Protein AF-A0A8I0GUX7-F1 (afdb_monomer_lite)

pLDDT: mean 78.44, std 12.74, range [47.91, 92.12]

Sequence (63 aa):
MATLALSTSSGPVQVQAQPVTGKVAMYVGAAGRVYLSATEAEDAAAQLLSAAADLRSIQRVAA

Secondary structure (DSSP, 8-state):
--EEEEEETTEEEEEEEETTTTEEEEEEGGGEEEEE-HHHHHHHHHHHHHHHHHHHHHHHH--

Foldseek 3Di:
DDWDWDQDPQGIWIWDQDPVVQWIWIDDHPPGIDTHHPVRVVVVVVVVVVVVVVVVVVVVVVD

Structure (mmCIF, N/CA/C/O backbone):
data_AF-A0A8I0GUX7-F1
#
_entry.id   AF-A0A8I0GUX7-F1
#
loop_
_atom_site.group_PDB
_atom_site.id
_atom_site.type_symbol
_atom_site.label_atom_id
_atom_site.label_alt_id
_atom_site.label_comp_id
_atom_site.label_asym_id
_atom_site.label_entity_id
_atom_site.label_seq_id
_atom_site.pdbx_PDB_ins_code
_atom_site.Cartn_x
_atom_site.Cartn_y
_atom_site.Cartn_z
_atom_site.occupancy
_atom_site.B_iso_or_equiv
_atom_site.auth_seq_id
_atom_site.auth_comp_id
_atom_site.auth_asym_id
_atom_site.auth_atom_id
_atom_site.pdbx_PDB_model_num
ATOM 1 N N . MET A 1 1 ? -13.654 9.135 0.508 1.00 49.88 1 MET A N 1
ATOM 2 C CA . MET A 1 1 ? -12.612 8.117 0.768 1.00 49.88 1 MET A CA 1
ATOM 3 C C . MET A 1 1 ? -11.721 8.015 -0.453 1.00 49.88 1 MET A C 1
ATOM 5 O O . MET A 1 1 ? -12.253 7.790 -1.531 1.00 49.88 1 MET A O 1
ATOM 9 N N . ALA A 1 2 ? -10.411 8.194 -0.300 1.00 47.91 2 ALA A N 1
ATOM 10 C CA . ALA A 1 2 ? -9.455 7.948 -1.377 1.00 47.91 2 ALA A CA 1
ATOM 11 C C . ALA A 1 2 ? -9.061 6.462 -1.380 1.00 47.91 2 ALA A C 1
ATOM 13 O O . ALA A 1 2 ? -8.837 5.887 -0.315 1.00 47.91 2 ALA A O 1
ATOM 14 N N . THR A 1 3 ? -9.017 5.850 -2.562 1.00 55.09 3 THR A N 1
ATOM 15 C CA . THR A 1 3 ? -8.527 4.481 -2.773 1.00 55.09 3 THR A CA 1
ATOM 16 C C . THR A 1 3 ? -7.416 4.554 -3.811 1.00 55.09 3 THR A C 1
ATOM 18 O O . THR A 1 3 ? -7.633 5.123 -4.880 1.00 55.09 3 THR A O 1
ATOM 21 N N . LEU A 1 4 ? -6.235 4.019 -3.503 1.00 62.06 4 LEU A N 1
ATOM 22 C CA . LEU A 1 4 ? -5.125 3.922 -4.456 1.00 62.06 4 LEU A CA 1
ATOM 23 C C . LEU A 1 4 ? -5.130 2.520 -5.068 1.00 62.06 4 LEU A C 1
ATOM 25 O O . LEU A 1 4 ? -5.082 1.539 -4.330 1.00 62.06 4 LEU A O 1
ATOM 29 N N . ALA A 1 5 ? -5.185 2.431 -6.398 1.00 59.72 5 ALA A N 1
ATOM 30 C CA . ALA A 1 5 ? -5.086 1.173 -7.130 1.00 59.72 5 ALA A CA 1
ATOM 31 C C . ALA A 1 5 ? -3.786 1.142 -7.948 1.00 59.72 5 ALA A C 1
ATOM 33 O O . ALA A 1 5 ? -3.564 2.011 -8.789 1.00 59.72 5 ALA A O 1
ATOM 34 N N . LEU A 1 6 ? -2.936 0.143 -7.711 1.00 65.38 6 LEU A N 1
ATOM 35 C CA . LEU A 1 6 ? -1.718 -0.115 -8.483 1.00 65.38 6 LEU A CA 1
ATOM 36 C C . LEU A 1 6 ? -1.906 -1.434 -9.237 1.00 65.38 6 LEU A C 1
ATOM 38 O O . LEU A 1 6 ? -2.277 -2.438 -8.639 1.00 65.38 6 LEU A O 1
ATOM 42 N N . SER A 1 7 ? -1.661 -1.451 -10.545 1.00 58.06 7 SER A N 1
ATOM 43 C CA . SER A 1 7 ? -1.657 -2.702 -11.314 1.00 58.06 7 SER A CA 1
ATOM 44 C C . SER A 1 7 ? -0.241 -3.265 -11.326 1.00 58.06 7 SER A C 1
ATOM 46 O O . SER A 1 7 ? 0.654 -2.641 -11.893 1.00 58.06 7 SER A O 1
ATOM 48 N N . THR A 1 8 ? -0.022 -4.416 -10.692 1.00 63.31 8 THR A N 1
ATOM 49 C CA . THR A 1 8 ? 1.246 -5.153 -10.781 1.00 63.31 8 THR A CA 1
ATOM 50 C C . THR A 1 8 ? 1.091 -6.331 -11.741 1.00 63.31 8 THR A C 1
ATOM 52 O O . THR A 1 8 ? -0.023 -6.765 -12.042 1.00 63.31 8 THR A O 1
ATOM 55 N N . SER A 1 9 ? 2.207 -6.900 -12.205 1.00 58.19 9 SER A N 1
ATOM 56 C CA . SER A 1 9 ? 2.207 -8.130 -13.015 1.00 58.19 9 SER A CA 1
ATOM 57 C C . SER A 1 9 ? 1.583 -9.340 -12.297 1.00 58.19 9 SER A C 1
ATOM 59 O O . SER A 1 9 ? 1.267 -10.335 -12.942 1.00 58.19 9 SER A O 1
ATOM 61 N N . SER A 1 10 ? 1.385 -9.249 -10.977 1.00 58.19 10 SER A N 1
ATOM 62 C CA . SER A 1 10 ? 0.811 -10.277 -10.104 1.00 58.19 10 SER A CA 1
ATOM 63 C C . SER A 1 10 ? -0.631 -9.991 -9.647 1.00 58.19 10 SER A C 1
ATOM 65 O O . SER A 1 10 ? -1.222 -10.830 -8.966 1.00 58.19 10 SER A O 1
ATOM 67 N N . GLY A 1 11 ? -1.225 -8.851 -10.031 1.00 63.75 11 GLY A N 1
ATOM 68 C CA . GLY A 1 11 ? -2.624 -8.499 -9.754 1.00 63.75 11 GLY A CA 1
ATOM 69 C C . GLY A 1 11 ? -2.832 -7.051 -9.282 1.00 63.75 11 GLY A C 1
ATOM 70 O O 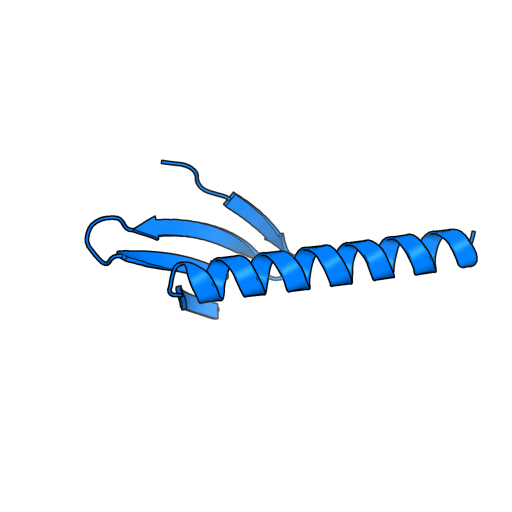. GLY A 1 11 ? -1.880 -6.289 -9.127 1.00 63.75 11 GLY A O 1
ATOM 71 N N . PRO A 1 12 ? -4.086 -6.624 -9.056 1.00 69.62 12 PRO A N 1
ATOM 72 C CA . PRO A 1 12 ? -4.363 -5.291 -8.536 1.00 69.62 12 PRO A CA 1
ATOM 73 C C . PRO A 1 12 ? -3.996 -5.201 -7.048 1.00 69.62 12 PRO A C 1
ATOM 75 O O . PRO A 1 12 ? -4.442 -6.017 -6.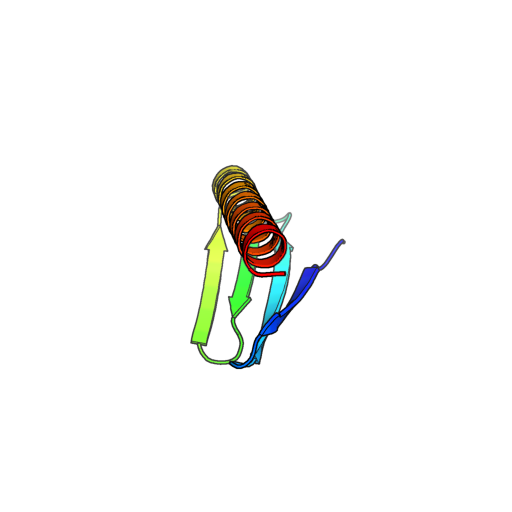236 1.00 69.62 12 PRO A O 1
ATOM 78 N N . VAL A 1 13 ? -3.228 -4.175 -6.684 1.00 79.06 13 VAL A N 1
ATOM 79 C CA . VAL A 1 13 ? -3.058 -3.731 -5.300 1.00 79.06 13 VAL A CA 1
ATOM 80 C C . VAL A 1 13 ? -4.049 -2.608 -5.027 1.00 79.06 13 VAL A C 1
ATOM 82 O O . VAL A 1 13 ? -4.059 -1.621 -5.758 1.00 79.06 13 VAL A O 1
ATOM 85 N N . GLN A 1 14 ? -4.876 -2.738 -3.992 1.00 82.00 14 GLN A N 1
ATOM 86 C CA . GLN A 1 14 ? -5.809 -1.688 -3.568 1.00 82.00 14 GLN A CA 1
ATOM 87 C C . GLN A 1 14 ? -5.471 -1.232 -2.154 1.00 82.00 14 GLN A C 1
ATOM 89 O O . GLN A 1 14 ? -5.290 -2.064 -1.273 1.00 82.00 14 GLN A O 1
ATOM 94 N N . VAL A 1 15 ? -5.420 0.075 -1.915 1.00 86.00 15 VAL A N 1
ATOM 95 C CA . VAL A 1 15 ? -5.153 0.650 -0.591 1.00 86.00 15 VAL A CA 1
ATOM 96 C C . VAL A 1 15 ? -6.343 1.486 -0.147 1.00 86.00 15 VAL A C 1
ATOM 98 O O . VAL A 1 15 ? -6.797 2.359 -0.888 1.00 86.00 15 VAL A O 1
ATOM 101 N N . GLN A 1 16 ? -6.838 1.227 1.063 1.00 86.56 16 GLN A N 1
ATOM 102 C CA . GLN A 1 16 ? -8.031 1.857 1.616 1.00 86.56 16 GLN A CA 1
ATOM 103 C C . GLN A 1 16 ? -7.829 2.242 3.087 1.00 86.56 16 GLN A C 1
ATOM 105 O O . GLN A 1 16 ? -7.475 1.403 3.915 1.00 86.56 16 GLN A O 1
ATOM 110 N N . ALA A 1 17 ? -8.121 3.496 3.436 1.00 86.56 17 ALA A N 1
ATOM 111 C CA . ALA A 1 17 ? -8.182 3.930 4.831 1.00 86.56 17 ALA A CA 1
ATOM 112 C C . ALA A 1 17 ? -9.434 3.369 5.526 1.00 86.56 17 ALA A C 1
ATOM 114 O O . ALA A 1 17 ? -10.531 3.429 4.969 1.00 86.56 17 ALA A O 1
ATOM 115 N N . GLN A 1 18 ? -9.288 2.864 6.751 1.00 87.75 18 GLN A N 1
ATOM 116 C CA . GLN A 1 18 ? -10.384 2.364 7.580 1.00 87.75 18 GLN A CA 1
ATOM 117 C C . GLN A 1 18 ? -10.535 3.229 8.840 1.00 87.75 18 GLN A C 1
ATOM 119 O O . GLN A 1 18 ? -9.870 2.980 9.846 1.00 87.75 18 GLN A O 1
ATOM 124 N N . PRO A 1 19 ? -11.432 4.233 8.825 1.00 81.38 19 PRO A N 1
ATOM 125 C CA . PRO A 1 19 ? -11.571 5.189 9.926 1.00 81.38 19 PRO A CA 1
ATOM 126 C C . PRO A 1 19 ? -11.968 4.535 11.252 1.00 81.38 19 PRO A C 1
ATOM 128 O O . PRO A 1 19 ? -11.522 4.963 12.307 1.00 81.38 19 PRO A O 1
ATOM 131 N N . VAL A 1 20 ? -12.781 3.476 11.195 1.00 86.81 20 VAL A N 1
ATOM 132 C CA . VAL A 1 20 ? -13.296 2.774 12.383 1.00 86.81 20 VAL A CA 1
ATOM 133 C C . VAL A 1 20 ? -12.192 2.017 13.121 1.00 86.81 20 VAL A C 1
ATOM 135 O O . VAL A 1 20 ? -12.221 1.921 14.342 1.00 86.81 20 VAL A O 1
ATOM 138 N N . THR A 1 21 ? -11.215 1.477 12.392 1.00 83.75 21 THR A N 1
ATOM 139 C CA . THR A 1 21 ? -10.122 0.684 12.970 1.00 83.75 21 THR A CA 1
ATOM 140 C C . THR A 1 21 ? -8.829 1.483 13.127 1.00 83.75 21 THR A C 1
ATOM 142 O O . THR A 1 21 ? -7.888 0.980 13.734 1.00 83.75 21 THR A O 1
ATOM 145 N N . GLY A 1 22 ? -8.762 2.706 12.584 1.00 86.06 22 GLY A N 1
ATOM 146 C CA . GLY A 1 22 ? -7.556 3.539 12.582 1.00 86.06 22 GLY A CA 1
ATOM 147 C C . GLY A 1 22 ? -6.414 2.974 11.730 1.00 86.06 22 GLY A C 1
ATOM 148 O O . GLY A 1 22 ? -5.262 3.355 11.923 1.00 86.06 22 GLY A O 1
ATOM 149 N N . LYS A 1 23 ? -6.713 2.042 10.816 1.00 89.56 23 LYS A N 1
ATOM 150 C CA . LYS A 1 23 ? -5.720 1.336 9.992 1.00 89.56 23 LYS A CA 1
ATOM 151 C C . LYS A 1 23 ? -5.887 1.635 8.509 1.00 89.56 23 LYS A C 1
ATOM 153 O O . LYS A 1 23 ? -6.951 2.038 8.041 1.00 89.56 23 LYS A O 1
ATOM 158 N N . VAL A 1 24 ? -4.836 1.366 7.753 1.00 88.81 24 VAL A N 1
ATOM 159 C CA . VAL A 1 24 ? -4.827 1.316 6.295 1.00 88.81 24 VAL A CA 1
ATOM 160 C C . VAL A 1 24 ? -4.814 -0.151 5.877 1.00 88.81 24 VAL A C 1
ATOM 162 O O . VAL A 1 24 ? -3.955 -0.918 6.301 1.00 88.81 24 VAL A O 1
ATOM 165 N N . ALA A 1 25 ? -5.778 -0.565 5.060 1.00 87.38 25 ALA A N 1
ATOM 166 C CA . ALA A 1 25 ? -5.800 -1.902 4.482 1.00 87.38 25 ALA A CA 1
ATOM 167 C C . ALA A 1 25 ? -5.229 -1.875 3.068 1.00 87.38 25 ALA A C 1
ATOM 169 O O . ALA A 1 25 ? -5.720 -1.140 2.212 1.00 87.38 25 ALA A O 1
ATOM 170 N N . MET A 1 26 ? -4.228 -2.714 2.831 1.00 87.50 26 MET A N 1
ATOM 171 C CA . MET A 1 26 ? -3.658 -2.978 1.521 1.00 87.50 26 MET A CA 1
ATOM 172 C C . MET A 1 26 ? -4.056 -4.387 1.076 1.00 87.50 26 MET A C 1
ATOM 174 O O . MET A 1 26 ? -3.735 -5.383 1.721 1.00 87.50 26 MET A O 1
ATOM 178 N N . TYR A 1 27 ? -4.768 -4.470 -0.036 1.00 84.00 27 TYR A N 1
ATOM 179 C CA . TYR A 1 27 ? -5.176 -5.703 -0.693 1.00 84.00 27 TYR A CA 1
ATOM 180 C C . TYR A 1 27 ? -4.171 -5.998 -1.793 1.00 84.00 27 TYR A C 1
ATOM 182 O O . TYR A 1 27 ? -4.006 -5.159 -2.669 1.00 84.00 27 TYR A O 1
ATOM 190 N N . VAL A 1 28 ? -3.519 -7.159 -1.772 1.00 79.19 28 VAL A N 1
ATOM 191 C CA . VAL A 1 28 ? -2.531 -7.552 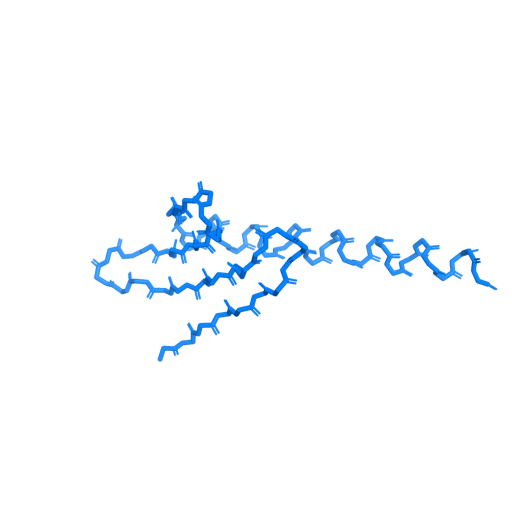-2.788 1.00 79.19 28 VAL A CA 1
ATOM 192 C C . VAL A 1 28 ? -3.081 -8.750 -3.554 1.00 79.19 28 VAL A C 1
ATOM 194 O O . VAL A 1 28 ? -2.790 -9.896 -3.219 1.00 79.19 28 VAL A O 1
ATOM 197 N N . GLY A 1 29 ? -3.930 -8.494 -4.556 1.00 71.06 29 GLY A N 1
ATOM 198 C CA . GLY A 1 29 ? -4.563 -9.542 -5.364 1.00 71.06 29 GLY A CA 1
ATOM 199 C C . GLY A 1 29 ? -5.132 -10.703 -4.529 1.00 71.06 29 GLY A C 1
ATOM 200 O O . GLY A 1 29 ? -5.814 -10.489 -3.527 1.00 71.06 29 GLY A O 1
ATOM 201 N N . ALA A 1 30 ? -4.827 -11.941 -4.932 1.00 68.44 30 ALA A N 1
ATOM 202 C CA . ALA A 1 30 ? -5.177 -13.156 -4.185 1.00 68.44 30 ALA A CA 1
ATOM 203 C C . ALA A 1 30 ? -4.197 -13.488 -3.039 1.00 68.44 30 ALA A C 1
ATOM 205 O O . ALA A 1 30 ? -4.476 -14.382 -2.244 1.00 68.44 30 ALA A O 1
ATOM 206 N N . ALA A 1 31 ? -3.064 -12.783 -2.940 1.00 67.44 31 ALA A N 1
ATOM 207 C CA . ALA A 1 31 ? -2.015 -13.061 -1.957 1.00 67.44 31 ALA A CA 1
ATOM 208 C C . ALA A 1 31 ? -2.401 -12.645 -0.525 1.00 67.44 31 ALA A C 1
ATOM 210 O O . ALA A 1 31 ? -1.777 -13.096 0.432 1.00 67.44 31 ALA A O 1
ATOM 211 N N . GLY A 1 32 ? -3.447 -11.826 -0.365 1.00 73.94 32 GLY A N 1
ATOM 212 C CA . GLY A 1 32 ? -4.060 -11.541 0.929 1.00 73.94 32 GLY A CA 1
ATOM 213 C C . GLY A 1 32 ? -4.225 -10.056 1.234 1.00 73.94 32 GLY A C 1
ATOM 214 O O . GLY A 1 32 ? -4.112 -9.186 0.365 1.00 73.94 32 GLY A O 1
ATOM 215 N N . ARG A 1 33 ? -4.551 -9.779 2.500 1.00 82.62 33 ARG A N 1
ATOM 216 C CA . ARG A 1 33 ? -4.770 -8.432 3.040 1.00 82.62 33 ARG A CA 1
ATOM 217 C C . ARG A 1 33 ? -3.712 -8.130 4.090 1.00 82.62 33 ARG A C 1
ATOM 219 O O . ARG A 1 33 ? -3.517 -8.925 5.005 1.00 82.62 33 ARG A O 1
ATOM 226 N N . VAL A 1 34 ? -3.089 -6.965 3.984 1.00 86.19 34 VAL A N 1
ATOM 227 C CA . VAL A 1 34 ? -2.152 -6.428 4.972 1.00 86.19 34 VAL A CA 1
ATOM 228 C C . VAL A 1 34 ? -2.804 -5.224 5.638 1.00 86.19 34 VAL A C 1
ATOM 230 O O . VAL A 1 34 ? -3.385 -4.375 4.962 1.00 86.19 34 VAL A O 1
ATOM 233 N N . TYR A 1 35 ? -2.728 -5.158 6.963 1.00 87.06 35 TYR A N 1
ATOM 234 C CA . TYR A 1 35 ? -3.227 -4.029 7.742 1.00 87.06 35 TYR A CA 1
ATOM 235 C C . TYR A 1 35 ? -2.045 -3.272 8.326 1.00 87.06 35 TYR A C 1
ATOM 237 O O . TYR A 1 35 ? -1.271 -3.844 9.086 1.00 87.06 35 TYR A O 1
ATOM 245 N N . LEU A 1 36 ? -1.949 -1.997 7.983 1.00 88.00 36 LEU A N 1
ATOM 246 C CA . LEU A 1 36 ? -0.888 -1.086 8.389 1.00 88.00 36 LEU A CA 1
ATOM 247 C C . LEU A 1 36 ? -1.493 -0.017 9.301 1.00 88.00 36 LEU A C 1
ATOM 249 O O . LEU A 1 36 ? -2.647 0.382 9.128 1.00 88.00 36 LEU A O 1
ATOM 253 N N . SER A 1 37 ? -0.736 0.466 10.273 1.00 92.12 37 SER A N 1
ATOM 254 C CA . SER A 1 37 ? -1.010 1.758 10.905 1.00 92.12 37 SER A CA 1
ATOM 255 C C . SER A 1 37 ? -0.797 2.906 9.907 1.00 92.12 37 SER A C 1
ATOM 257 O O . SER A 1 37 ? -0.266 2.708 8.812 1.00 92.12 37 SER A O 1
ATOM 259 N N . ALA A 1 38 ? -1.222 4.120 10.269 1.00 86.56 38 ALA A N 1
ATOM 260 C CA . ALA A 1 38 ? -0.990 5.302 9.437 1.00 86.56 38 ALA A CA 1
ATOM 261 C C . ALA A 1 38 ? 0.511 5.529 9.177 1.00 86.56 38 ALA A C 1
ATOM 263 O O . ALA A 1 38 ? 0.909 5.676 8.027 1.00 86.56 38 ALA A O 1
ATOM 264 N N . THR A 1 39 ? 1.339 5.450 10.222 1.00 90.56 39 THR A N 1
ATOM 265 C CA . THR A 1 39 ? 2.794 5.638 10.125 1.00 90.56 39 THR A CA 1
ATOM 266 C C . THR A 1 39 ? 3.457 4.565 9.263 1.00 90.56 39 THR A C 1
ATOM 268 O O . THR A 1 39 ? 4.220 4.893 8.365 1.00 90.56 39 THR A O 1
ATOM 271 N N . GLU A 1 40 ? 3.107 3.287 9.445 1.00 89.00 40 GLU A N 1
ATOM 272 C CA . GLU A 1 40 ? 3.654 2.208 8.605 1.00 89.00 40 GLU A CA 1
ATOM 273 C C . GLU A 1 40 ? 3.269 2.373 7.126 1.00 89.00 40 GLU A C 1
ATOM 275 O O . GLU A 1 40 ? 4.053 2.043 6.236 1.00 89.00 40 GLU A O 1
ATOM 280 N N . ALA A 1 41 ? 2.067 2.888 6.842 1.00 87.56 41 ALA A N 1
ATOM 281 C CA . ALA A 1 41 ? 1.641 3.174 5.475 1.00 87.56 41 ALA A CA 1
ATOM 282 C C . ALA A 1 41 ? 2.401 4.365 4.861 1.00 87.56 41 ALA A C 1
ATOM 284 O O . ALA A 1 41 ? 2.732 4.324 3.674 1.00 87.56 41 ALA A O 1
ATOM 285 N N . GLU A 1 42 ? 2.697 5.402 5.649 1.00 89.56 42 GLU A N 1
ATOM 286 C CA . GLU A 1 42 ? 3.523 6.544 5.236 1.00 89.56 42 GLU A CA 1
ATOM 287 C C . GLU A 1 42 ? 4.965 6.115 4.934 1.00 89.56 42 GLU A C 1
ATOM 289 O O . GLU A 1 42 ? 5.486 6.427 3.860 1.00 89.56 42 GLU A O 1
ATOM 294 N N . ASP A 1 43 ? 5.574 5.322 5.817 1.00 89.19 43 ASP A N 1
ATOM 295 C CA . ASP A 1 43 ? 6.923 4.783 5.628 1.00 89.19 43 ASP A CA 1
ATOM 296 C C . ASP A 1 43 ? 7.003 3.893 4.380 1.00 89.19 43 ASP A C 1
ATOM 298 O O . ASP A 1 43 ? 7.925 4.019 3.567 1.00 89.19 43 ASP A O 1
ATOM 302 N N . ALA A 1 44 ? 6.006 3.027 4.171 1.00 87.00 44 ALA A N 1
ATOM 303 C CA . ALA A 1 44 ? 5.925 2.195 2.974 1.00 87.00 44 ALA A CA 1
ATOM 304 C C . ALA A 1 44 ? 5.807 3.041 1.693 1.00 87.00 44 ALA A C 1
ATOM 306 O O . ALA A 1 44 ? 6.456 2.742 0.687 1.00 87.00 44 ALA A O 1
ATOM 307 N N . ALA A 1 45 ? 5.022 4.123 1.719 1.00 87.62 45 ALA A N 1
ATOM 308 C CA . ALA A 1 45 ? 4.910 5.041 0.589 1.00 87.62 45 ALA A CA 1
ATOM 309 C C . ALA A 1 45 ? 6.239 5.758 0.297 1.00 87.62 45 ALA A C 1
ATOM 311 O O . ALA A 1 45 ? 6.616 5.892 -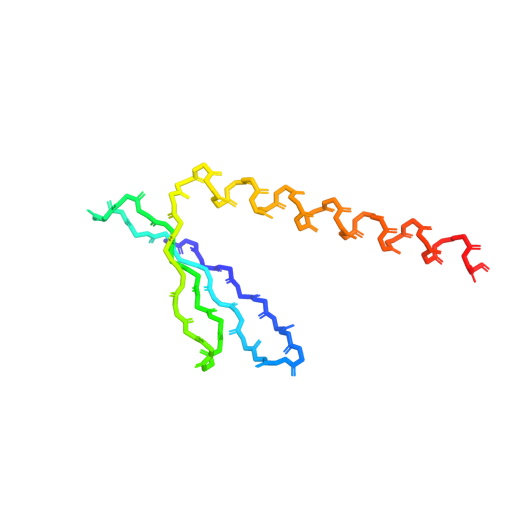0.871 1.00 87.62 45 ALA A O 1
ATOM 312 N N . ALA A 1 46 ? 6.977 6.167 1.334 1.00 89.69 46 ALA A N 1
ATOM 313 C CA . ALA A 1 46 ? 8.292 6.785 1.186 1.00 89.69 46 ALA A CA 1
ATOM 314 C C . ALA A 1 46 ? 9.312 5.824 0.552 1.00 89.69 46 ALA A C 1
ATOM 316 O O . ALA A 1 46 ? 10.022 6.204 -0.383 1.00 89.69 46 ALA A O 1
ATOM 317 N N . GLN A 1 47 ? 9.341 4.560 0.988 1.00 87.69 47 GLN A N 1
ATOM 318 C CA . GLN A 1 47 ? 10.214 3.537 0.402 1.00 87.69 47 GLN A CA 1
ATOM 319 C C . GLN A 1 47 ? 9.872 3.258 -1.067 1.00 87.69 47 GLN A C 1
ATOM 321 O O . GLN A 1 47 ? 10.772 3.191 -1.906 1.00 87.69 47 GLN A O 1
ATOM 326 N N . LEU A 1 48 ? 8.581 3.153 -1.404 1.00 87.19 48 LEU A N 1
ATOM 327 C CA . LEU A 1 48 ? 8.137 2.976 -2.790 1.00 87.19 48 LEU A CA 1
ATOM 328 C C . LEU A 1 48 ? 8.543 4.162 -3.672 1.00 87.19 48 LEU A C 1
ATOM 330 O O . LEU A 1 48 ? 8.989 3.965 -4.805 1.00 87.19 48 LEU A O 1
ATOM 334 N N . LEU A 1 49 ? 8.421 5.388 -3.156 1.00 89.94 49 LEU A N 1
ATOM 335 C CA . LEU A 1 49 ? 8.839 6.590 -3.872 1.00 89.94 49 LEU A CA 1
ATOM 336 C C . LEU A 1 49 ? 10.356 6.612 -4.103 1.00 89.94 49 LEU A C 1
ATOM 338 O O . LEU A 1 49 ? 10.788 6.929 -5.212 1.00 89.94 49 LEU A O 1
ATOM 342 N N . SER A 1 50 ? 11.150 6.234 -3.095 1.00 87.94 50 SER A N 1
ATOM 343 C CA . SER A 1 50 ? 12.609 6.126 -3.216 1.00 87.94 50 SER A CA 1
ATOM 344 C C . SER A 1 50 ? 13.008 5.103 -4.279 1.00 87.94 50 SER A C 1
ATOM 346 O O . SER A 1 50 ? 13.743 5.435 -5.203 1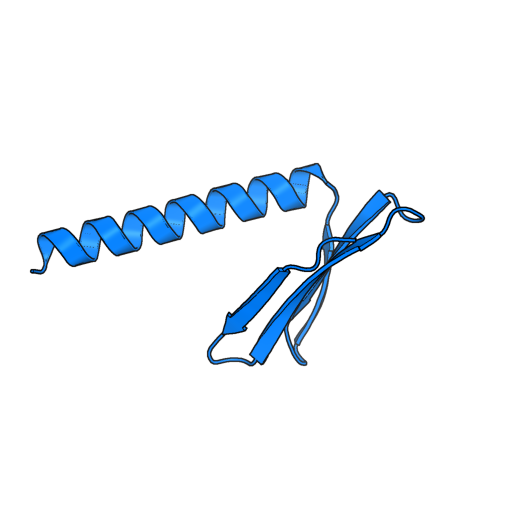.00 87.94 50 SER A O 1
ATOM 348 N N . ALA A 1 51 ? 12.446 3.892 -4.230 1.00 87.12 51 ALA A N 1
ATOM 349 C CA . ALA A 1 51 ? 12.740 2.848 -5.211 1.00 87.12 51 ALA A CA 1
ATOM 350 C C . ALA A 1 51 ? 12.361 3.268 -6.646 1.00 87.12 51 ALA A C 1
ATOM 352 O O . ALA A 1 51 ? 13.080 2.982 -7.606 1.00 87.12 51 ALA A O 1
ATOM 353 N N . ALA A 1 52 ? 11.247 3.992 -6.810 1.00 85.38 52 ALA A N 1
ATOM 354 C CA . ALA A 1 52 ? 10.859 4.556 -8.101 1.00 85.38 52 ALA A CA 1
ATOM 355 C C . ALA A 1 52 ? 11.841 5.638 -8.590 1.00 85.38 52 ALA A C 1
ATOM 357 O O . ALA A 1 52 ? 12.091 5.740 -9.794 1.00 85.38 52 ALA A O 1
ATOM 358 N N . ALA A 1 53 ? 12.392 6.449 -7.683 1.00 88.81 53 ALA A N 1
ATOM 359 C CA . ALA A 1 53 ? 13.419 7.434 -8.010 1.00 88.81 53 ALA A CA 1
ATOM 360 C C . ALA A 1 53 ? 14.728 6.758 -8.449 1.00 88.81 53 ALA A C 1
ATOM 362 O O . ALA A 1 53 ? 15.281 7.140 -9.483 1.00 88.81 53 ALA A O 1
ATOM 363 N N . ASP A 1 54 ? 15.159 5.711 -7.744 1.00 89.06 54 ASP A N 1
ATOM 364 C CA . ASP A 1 54 ? 16.359 4.937 -8.080 1.00 89.06 54 ASP A CA 1
ATOM 365 C C . ASP A 1 54 ? 16.245 4.302 -9.470 1.00 89.06 54 ASP A C 1
ATOM 367 O O . ASP A 1 54 ? 17.141 4.451 -10.301 1.00 89.06 54 ASP A O 1
ATOM 371 N N . LEU A 1 55 ? 15.099 3.686 -9.783 1.00 85.00 55 LEU A N 1
ATOM 372 C CA . LEU A 1 55 ? 14.842 3.122 -11.113 1.00 85.00 55 LEU A CA 1
ATOM 373 C C . LEU A 1 55 ? 14.937 4.173 -12.227 1.00 85.00 55 LEU A C 1
ATOM 375 O O . LEU A 1 55 ? 15.558 3.923 -13.260 1.00 85.00 55 LEU A O 1
ATOM 379 N N . ARG A 1 56 ? 14.356 5.363 -12.023 1.00 88.69 56 ARG A N 1
ATOM 380 C CA . ARG A 1 56 ? 14.444 6.466 -12.998 1.00 88.69 56 ARG A CA 1
ATOM 381 C C . ARG A 1 56 ? 15.873 6.977 -13.156 1.00 88.69 56 ARG A C 1
ATOM 383 O O . ARG A 1 56 ? 16.252 7.361 -14.259 1.00 88.69 56 ARG A O 1
ATOM 390 N N . SER A 1 57 ? 16.646 6.998 -12.073 1.00 86.75 57 SER A N 1
ATOM 391 C CA . SER A 1 57 ? 18.059 7.376 -12.102 1.00 86.75 57 SER A CA 1
ATOM 392 C C . SER A 1 57 ? 18.867 6.395 -12.956 1.00 86.75 57 SER A C 1
ATOM 394 O O . SER A 1 57 ? 19.547 6.808 -13.893 1.00 86.75 57 SER A O 1
ATOM 396 N N . ILE A 1 58 ? 18.695 5.088 -12.727 1.00 82.31 58 ILE A N 1
ATOM 397 C CA . ILE A 1 58 ? 19.374 4.022 -13.481 1.00 82.31 58 ILE A CA 1
ATOM 398 C C . ILE A 1 58 ? 19.011 4.078 -14.972 1.00 82.31 58 ILE A C 1
ATOM 400 O O . ILE A 1 58 ? 19.892 4.009 -15.827 1.00 82.31 58 ILE A O 1
ATOM 404 N N . GLN A 1 59 ? 17.729 4.266 -15.299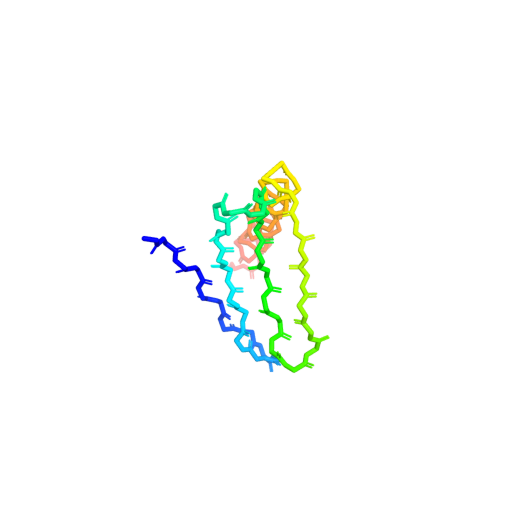 1.00 76.94 59 GLN A N 1
ATOM 405 C CA . GLN A 1 59 ? 17.276 4.376 -16.690 1.00 76.94 59 GLN A CA 1
ATOM 406 C C . GLN A 1 59 ? 17.847 5.595 -17.426 1.00 76.94 59 GLN A C 1
ATOM 408 O O . GLN A 1 59 ? 18.029 5.526 -18.635 1.00 76.94 59 GLN A O 1
ATOM 413 N N . ARG A 1 60 ? 18.147 6.698 -16.725 1.00 67.25 60 ARG A N 1
ATOM 414 C CA . ARG A 1 60 ? 18.783 7.883 -17.329 1.00 67.25 60 ARG A CA 1
ATOM 415 C C . ARG A 1 60 ? 20.275 7.709 -17.591 1.00 67.25 60 ARG A C 1
ATOM 417 O O . ARG A 1 60 ? 20.795 8.394 -18.455 1.00 67.25 60 ARG A O 1
ATOM 424 N N . VAL A 1 61 ? 20.958 6.854 -16.832 1.00 61.88 61 VAL A N 1
ATOM 425 C CA . VAL A 1 61 ? 22.392 6.567 -17.026 1.00 61.88 61 VAL A CA 1
ATOM 426 C C . VAL A 1 61 ? 22.608 5.528 -18.131 1.00 61.88 61 VAL A C 1
ATOM 428 O O . VAL A 1 61 ? 23.653 5.516 -18.771 1.00 61.88 61 VAL A O 1
ATOM 431 N N . ALA A 1 62 ? 21.623 4.658 -18.361 1.00 53.03 62 ALA A N 1
ATOM 432 C CA . ALA A 1 62 ? 21.660 3.627 -19.397 1.00 53.03 62 ALA A CA 1
ATOM 433 C C . ALA A 1 62 ? 21.143 4.087 -20.780 1.00 53.03 62 ALA A C 1
ATOM 435 O O . ALA A 1 62 ? 21.114 3.269 -21.700 1.00 53.03 62 ALA A O 1
ATOM 436 N N . ALA A 1 63 ? 20.712 5.347 -20.915 1.00 49.56 63 ALA A N 1
ATOM 437 C CA . ALA A 1 63 ? 20.209 5.961 -22.149 1.00 49.56 63 ALA A CA 1
ATOM 438 C C . ALA A 1 63 ? 21.221 6.969 -22.709 1.00 49.56 63 ALA A C 1
ATOM 440 O O . ALA A 1 63 ? 21.329 7.044 -23.952 1.00 49.56 63 ALA A O 1
#

Radius of gyration: 14.13 Å; chains: 1; bounding box: 36×21×35 Å